Protein AF-A0AAV9KL40-F1 (afdb_monomer_lite)

InterPro domains:
  IPR026960 Reverse transcriptase zinc-binding domain [PF13966] (6-91)

Organism: NCBI:txid50273

Secondary structure (DSSP, 8-state):
-------HHHHHHHHT------TTHHHHTT--S-HHHHHHHHHHHTT-S--HHHHHHTTSS-S--B-TTTSSSB--HHIIIIISHHHHHHHHHHHHHTT-------HHHH--

pLDDT: mean 85.93, std 8.63, range [44.41, 96.44]

Foldseek 3Di:
DDDPPDDPVVVVVVVVPDDDDFQCCVLQPPDPDDPVVSVQVVCLLVVNDDQPVVVCVVPNNDPDQADPQQSPDGDDSFQNQAVPPVNQVVQVVVCVVVVHPDGDDGPVVVRD

Sequence (112 aa):
METDEFSINAMYKKLRGEYIKVPWRRMTCNNQGSPKWIFALYLVINRRLYTINRLARWGGITNDTLCPLCMEANETYQHLFFTCIFSRMLWQKFLNWLSINRASNGWTEELT

Structure (mmCIF, N/CA/C/O backbone):
data_AF-A0AAV9KL40-F1
#
_entry.id   AF-A0AAV9KL40-F1
#
loop_
_atom_site.group_PDB
_atom_site.id
_atom_site.type_symbol
_atom_site.label_atom_id
_atom_site.label_alt_id
_atom_site.label_comp_id
_atom_site.label_asym_id
_atom_site.label_entity_id
_atom_site.label_seq_id
_atom_site.pdbx_PDB_ins_code
_atom_site.Cartn_x
_atom_site.Cartn_y
_atom_site.Cartn_z
_atom_site.occupancy
_atom_site.B_iso_or_equiv
_atom_site.auth_seq_id
_atom_site.auth_comp_id
_atom_site.auth_asym_id
_atom_site.auth_atom_id
_atom_site.pdbx_PDB_model_num
ATOM 1 N N . MET A 1 1 ? -39.441 -7.121 39.078 1.00 44.41 1 MET A N 1
ATOM 2 C CA . MET A 1 1 ? -39.376 -7.263 37.610 1.00 44.41 1 MET A CA 1
ATOM 3 C C . MET A 1 1 ? -38.257 -6.357 37.142 1.00 44.41 1 MET A C 1
ATOM 5 O O . MET A 1 1 ? -38.453 -5.149 37.121 1.00 44.41 1 MET A O 1
ATOM 9 N N . GLU A 1 2 ? -37.068 -6.908 36.907 1.00 51.72 2 GLU A N 1
ATOM 10 C CA . GLU A 1 2 ? -35.970 -6.148 36.302 1.00 51.72 2 GLU A CA 1
ATOM 11 C C . GLU A 1 2 ? -36.347 -5.852 34.852 1.00 51.72 2 GLU A C 1
ATOM 13 O O . GLU A 1 2 ? -36.719 -6.753 34.099 1.00 51.72 2 GLU A O 1
ATOM 18 N N . THR A 1 3 ? -36.346 -4.574 34.490 1.00 55.75 3 THR A N 1
ATOM 19 C CA . THR A 1 3 ? -36.466 -4.170 33.095 1.00 55.75 3 THR A CA 1
ATOM 20 C C . THR A 1 3 ? -35.083 -4.336 32.490 1.00 55.75 3 THR A C 1
ATOM 22 O O . THR A 1 3 ? -34.149 -3.640 32.873 1.00 55.75 3 THR A O 1
ATOM 25 N N . ASP A 1 4 ? -34.937 -5.319 31.604 1.00 70.62 4 ASP A N 1
ATOM 26 C CA . ASP A 1 4 ? -33.707 -5.489 30.838 1.00 70.62 4 ASP A CA 1
ATOM 27 C C . ASP A 1 4 ? -33.581 -4.252 29.937 1.00 70.62 4 ASP A C 1
ATOM 29 O O . ASP A 1 4 ? -34.374 -4.047 29.010 1.00 70.62 4 ASP A O 1
ATOM 33 N N . GLU A 1 5 ? -32.689 -3.335 30.311 1.00 80.25 5 GLU A N 1
ATOM 34 C CA . GLU A 1 5 ? -32.600 -2.015 29.698 1.00 80.25 5 GLU A CA 1
ATOM 35 C C . GLU A 1 5 ? -32.139 -2.177 28.245 1.00 80.25 5 GLU A C 1
ATOM 3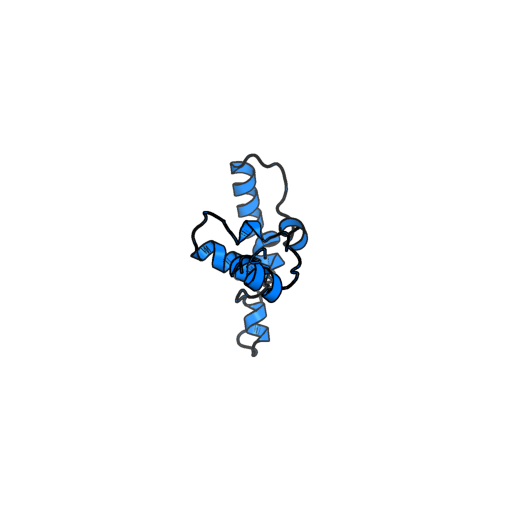7 O O . GLU A 1 5 ? -31.004 -2.565 27.947 1.00 80.25 5 GLU A O 1
ATOM 42 N N . PHE A 1 6 ? -33.050 -1.923 27.306 1.00 84.75 6 PHE A N 1
ATOM 43 C CA . PHE A 1 6 ? -32.771 -2.124 25.894 1.00 84.75 6 PHE A CA 1
ATOM 44 C C . PHE A 1 6 ? -31.677 -1.162 25.414 1.00 84.75 6 PHE A C 1
ATOM 46 O O . PHE A 1 6 ? -31.885 0.043 25.267 1.00 84.75 6 PHE A O 1
ATOM 53 N N . SER A 1 7 ? -30.502 -1.711 25.101 1.00 90.38 7 SER A N 1
ATOM 54 C CA . SER A 1 7 ? -29.390 -0.941 24.550 1.00 90.38 7 SER A CA 1
ATOM 55 C C . SER A 1 7 ? -29.354 -1.019 23.025 1.00 90.38 7 SER A C 1
ATOM 57 O O . SER A 1 7 ? -28.987 -2.040 22.435 1.00 90.38 7 SER A O 1
ATOM 59 N N . ILE A 1 8 ? -29.611 0.118 22.374 1.00 91.12 8 ILE A N 1
ATOM 60 C CA . ILE A 1 8 ? -29.441 0.289 20.922 1.00 91.12 8 ILE A CA 1
ATOM 61 C C . ILE A 1 8 ? -28.014 -0.104 20.486 1.00 91.12 8 ILE A C 1
ATOM 63 O O . ILE A 1 8 ? -27.823 -0.757 19.460 1.00 91.12 8 ILE A O 1
ATOM 67 N N . ASN A 1 9 ? -26.995 0.219 21.291 1.00 88.94 9 ASN A N 1
ATOM 68 C CA . ASN A 1 9 ? -25.601 -0.142 21.011 1.00 88.94 9 ASN A CA 1
ATOM 69 C C . ASN A 1 9 ? -25.395 -1.669 21.001 1.00 88.94 9 ASN A C 1
ATOM 71 O O . ASN A 1 9 ? -24.717 -2.197 20.116 1.00 88.94 9 ASN A O 1
ATOM 75 N N . ALA A 1 10 ? -26.012 -2.392 21.942 1.00 87.81 10 ALA A N 1
ATOM 76 C CA . ALA A 1 10 ? -25.962 -3.853 21.977 1.00 87.81 10 ALA A CA 1
ATOM 77 C C . ALA A 1 10 ? -26.663 -4.477 20.757 1.00 87.81 10 ALA A C 1
ATOM 79 O O . ALA A 1 10 ? -26.104 -5.384 20.134 1.00 87.81 10 ALA A O 1
ATOM 80 N N . MET A 1 11 ? -27.824 -3.945 20.355 1.00 92.12 11 MET A N 1
ATOM 81 C CA . MET A 1 11 ? -28.527 -4.374 19.140 1.00 92.12 11 MET A CA 1
ATOM 82 C C . MET A 1 11 ? -27.667 -4.171 17.884 1.00 92.12 11 MET A C 1
ATOM 84 O O . MET A 1 11 ? -27.472 -5.117 17.126 1.00 92.12 11 MET A O 1
ATOM 88 N N . TYR A 1 12 ? -27.086 -2.984 17.674 1.00 91.50 12 TYR A N 1
ATOM 89 C CA . TYR A 1 12 ? -26.235 -2.723 16.502 1.00 91.50 12 TYR A CA 1
ATOM 90 C C . TYR A 1 12 ? -24.947 -3.549 16.487 1.00 91.50 12 TYR A C 1
ATOM 92 O O . TYR A 1 12 ? -24.449 -3.894 15.415 1.00 91.50 12 TYR A O 1
ATOM 100 N N . LYS A 1 13 ? -24.371 -3.869 17.653 1.00 87.69 13 LYS A N 1
ATOM 101 C CA . LYS A 1 13 ? -23.238 -4.802 17.735 1.00 87.69 13 LYS A CA 1
ATOM 102 C C . LYS A 1 13 ? -23.649 -6.210 17.301 1.00 87.69 13 LYS A C 1
ATOM 104 O O . LYS A 1 13 ? -22.912 -6.807 16.527 1.00 87.69 13 LYS A O 1
ATOM 109 N N . LYS A 1 14 ? -24.824 -6.695 17.723 1.00 88.69 14 LYS A N 1
ATOM 110 C CA . LYS A 1 14 ? -25.368 -7.987 17.271 1.00 88.69 14 LYS A CA 1
ATOM 111 C C . LYS A 1 14 ? -25.690 -7.986 15.773 1.00 88.69 14 LYS A C 1
ATOM 113 O O . LYS A 1 14 ? -25.279 -8.905 15.077 1.00 88.69 14 LYS A O 1
ATOM 118 N N . LEU A 1 15 ? -26.353 -6.944 15.262 1.00 92.75 15 LEU A N 1
ATOM 119 C CA . LEU A 1 15 ? -26.707 -6.823 13.839 1.00 92.75 15 LEU A CA 1
ATOM 120 C C . LEU A 1 15 ? -25.490 -6.734 12.916 1.00 92.75 15 LEU A C 1
ATOM 122 O O . LEU A 1 15 ? -25.541 -7.227 11.795 1.00 92.75 15 LEU A O 1
ATOM 126 N N . ARG A 1 16 ? -24.394 -6.113 13.369 1.00 86.19 16 ARG A N 1
ATOM 127 C CA . ARG A 1 16 ? -23.142 -6.072 12.597 1.00 86.19 16 ARG A CA 1
ATOM 128 C C . ARG A 1 16 ? -22.482 -7.441 12.434 1.00 86.19 16 ARG A C 1
ATOM 130 O O . ARG A 1 16 ? -21.657 -7.580 11.536 1.00 86.19 16 ARG A O 1
ATOM 137 N N . GLY A 1 17 ? -22.825 -8.412 13.281 1.00 86.94 17 GLY A N 1
ATOM 138 C CA . GLY A 1 17 ? -22.195 -9.725 13.308 1.00 86.94 17 GLY A CA 1
ATOM 139 C C . GLY A 1 17 ? -20.736 -9.692 13.771 1.00 86.94 17 GLY A C 1
ATOM 140 O O . GLY A 1 17 ? -20.195 -8.659 14.185 1.00 86.94 17 GLY A O 1
ATOM 141 N N . GLU A 1 18 ? -20.093 -10.854 13.699 1.00 82.69 18 GLU A N 1
ATOM 142 C CA . GLU A 1 18 ? -18.656 -10.982 13.918 1.00 82.69 18 GLU A CA 1
ATOM 143 C C . GLU A 1 18 ? -17.900 -10.626 12.638 1.00 82.69 18 GLU A C 1
ATOM 145 O O . GLU A 1 18 ? -18.225 -11.092 11.548 1.00 82.69 18 GLU A O 1
ATOM 150 N N . TYR A 1 19 ? -16.874 -9.790 12.767 1.00 80.19 19 TYR A N 1
ATOM 151 C CA . TYR A 1 19 ? -15.998 -9.428 11.662 1.00 80.19 19 TYR A CA 1
ATOM 152 C C . TYR A 1 19 ? -14.552 -9.724 12.028 1.00 80.19 19 TYR A C 1
ATOM 154 O O . TYR A 1 19 ? -14.096 -9.476 13.149 1.00 80.19 19 TYR A O 1
ATOM 162 N N . ILE A 1 20 ? -13.806 -10.209 11.041 1.00 83.00 20 ILE A N 1
ATOM 163 C CA . ILE A 1 20 ? -12.374 -10.427 11.184 1.00 83.00 20 ILE A CA 1
ATOM 164 C C . ILE A 1 20 ? -11.706 -9.054 11.261 1.00 83.00 20 ILE A C 1
ATOM 166 O O . ILE A 1 20 ? -11.859 -8.207 10.376 1.00 83.00 20 ILE A O 1
ATOM 170 N N . LYS A 1 21 ? -10.965 -8.811 12.344 1.00 84.50 21 LYS A N 1
ATOM 171 C CA . LYS A 1 21 ? -10.147 -7.604 12.468 1.00 84.50 21 LYS A CA 1
ATOM 172 C C . LYS A 1 21 ? -8.998 -7.705 11.472 1.00 84.50 21 LYS A C 1
ATOM 174 O O . LYS A 1 21 ? -8.065 -8.471 11.679 1.00 84.50 21 LYS A O 1
ATOM 179 N N . VAL A 1 22 ? -9.075 -6.923 10.402 1.00 88.12 22 VAL A N 1
ATOM 180 C CA . VAL A 1 22 ? -7.991 -6.826 9.421 1.00 88.12 22 VAL A CA 1
ATOM 181 C C . VAL A 1 22 ? -6.760 -6.145 10.043 1.00 88.12 22 VAL A C 1
ATOM 183 O O . VAL A 1 22 ? -6.936 -5.161 10.775 1.00 88.12 22 VAL A O 1
ATOM 186 N N . PRO A 1 23 ? -5.527 -6.610 9.769 1.00 87.94 23 PRO A N 1
ATOM 187 C CA . PRO A 1 23 ? -4.339 -6.091 10.457 1.00 87.94 23 PRO A CA 1
ATOM 188 C C . PRO A 1 23 ? -4.049 -4.621 10.114 1.00 87.94 23 PRO A C 1
ATOM 190 O O . PRO A 1 23 ? -3.781 -3.793 10.985 1.00 87.94 23 PRO A O 1
ATOM 193 N N . TRP A 1 24 ? -4.299 -4.233 8.863 1.00 88.38 24 TRP A N 1
ATOM 194 C CA . TRP A 1 24 ? -4.159 -2.864 8.361 1.00 88.38 24 TRP A CA 1
ATOM 195 C C . TRP A 1 24 ? -5.233 -1.872 8.855 1.00 88.38 24 TRP A C 1
ATOM 197 O O . TRP A 1 24 ? -5.223 -0.701 8.464 1.00 88.38 24 TRP A O 1
ATOM 207 N N . ARG A 1 25 ? -6.167 -2.276 9.735 1.00 88.88 25 ARG A N 1
ATOM 208 C CA . ARG A 1 25 ? -7.255 -1.404 10.232 1.00 88.88 25 ARG A CA 1
ATOM 209 C C . ARG A 1 25 ? -6.732 -0.092 10.812 1.00 88.88 25 ARG A C 1
ATOM 211 O O . ARG A 1 25 ? -7.324 0.950 10.562 1.00 88.88 25 ARG A O 1
ATOM 218 N N . ARG A 1 26 ? -5.638 -0.125 11.579 1.00 87.12 26 ARG A N 1
ATOM 219 C CA . ARG A 1 26 ? -5.059 1.078 12.213 1.00 87.12 26 ARG A CA 1
ATOM 220 C C . ARG A 1 26 ? -4.468 2.065 11.206 1.00 87.12 26 ARG A C 1
ATOM 222 O O . ARG A 1 26 ? -4.380 3.248 11.503 1.00 87.12 26 ARG A O 1
ATOM 229 N N . MET A 1 27 ? -4.088 1.595 10.018 1.00 87.56 27 MET A N 1
ATOM 230 C CA . MET A 1 27 ? -3.539 2.456 8.970 1.00 87.56 27 MET A CA 1
ATOM 231 C C . MET A 1 27 ? -4.618 3.316 8.306 1.00 87.56 27 MET A C 1
ATOM 233 O O . MET A 1 27 ? -4.312 4.371 7.758 1.00 87.56 27 MET A O 1
ATOM 237 N N . THR A 1 28 ? -5.881 2.883 8.359 1.00 89.06 28 THR A N 1
ATOM 238 C CA . THR A 1 28 ? -7.006 3.560 7.697 1.00 89.06 28 THR A CA 1
ATOM 239 C C . THR A 1 28 ? -7.986 4.171 8.695 1.00 89.06 28 THR A C 1
ATOM 241 O O . THR A 1 28 ? -8.383 5.323 8.554 1.00 89.06 28 THR A O 1
ATOM 244 N N . CYS A 1 29 ? -8.361 3.432 9.738 1.00 87.00 29 CYS A N 1
ATOM 245 C CA . CYS A 1 29 ? -9.236 3.910 10.798 1.00 87.00 29 CYS A CA 1
ATOM 246 C C . CYS A 1 29 ? -8.429 4.602 11.898 1.00 87.00 29 CYS A C 1
ATOM 248 O O . CYS A 1 29 ? -7.451 4.042 12.387 1.00 87.00 29 CYS A O 1
ATOM 250 N N . ASN A 1 30 ? -8.910 5.759 12.365 1.00 85.56 30 ASN A N 1
ATOM 251 C CA . ASN A 1 30 ? -8.277 6.532 13.442 1.00 85.56 30 ASN A CA 1
ATOM 252 C C . ASN A 1 30 ? -6.835 6.986 13.123 1.00 85.56 30 ASN A C 1
ATOM 254 O O . ASN A 1 30 ? -6.038 7.219 14.029 1.00 85.56 30 ASN A O 1
ATOM 258 N N . ASN A 1 31 ? -6.501 7.098 11.834 1.00 89.31 31 ASN A N 1
ATOM 259 C CA . ASN A 1 31 ? -5.254 7.691 11.369 1.00 89.31 31 ASN A CA 1
ATOM 260 C C . ASN A 1 31 ? -5.425 9.222 11.308 1.00 89.31 31 ASN A C 1
ATOM 262 O O . ASN A 1 31 ? -6.424 9.707 10.783 1.00 89.31 31 ASN A O 1
ATOM 266 N N . GLN A 1 32 ? -4.466 9.968 11.860 1.00 92.25 32 GLN A N 1
ATOM 267 C CA . GLN A 1 32 ? -4.468 11.440 11.890 1.00 92.25 32 GLN A CA 1
ATOM 268 C C . GLN A 1 32 ? -3.933 12.083 10.596 1.00 92.25 32 GLN A C 1
ATOM 270 O O . GLN A 1 32 ? -3.849 13.304 10.496 1.00 92.25 32 GLN A O 1
ATOM 275 N N . GLY A 1 33 ? -3.549 11.279 9.602 1.00 90.12 33 GLY A N 1
ATOM 276 C CA . GLY A 1 33 ? -3.147 11.759 8.284 1.00 90.12 33 GLY A CA 1
ATOM 277 C C . GLY A 1 33 ? -4.282 12.463 7.535 1.00 90.12 33 GLY A C 1
ATOM 278 O O . GLY A 1 33 ? -5.457 12.364 7.885 1.00 90.12 33 GLY A O 1
ATOM 279 N N . SER A 1 34 ? -3.942 13.168 6.452 1.00 94.69 34 SER A N 1
ATOM 280 C CA . SER A 1 34 ? -4.966 13.816 5.622 1.00 94.69 34 SER A CA 1
ATOM 281 C C . SER A 1 34 ? -5.968 12.780 5.084 1.00 94.69 34 SER A C 1
ATOM 283 O O . SER A 1 34 ? -5.538 11.745 4.555 1.00 94.69 34 SER A O 1
ATOM 285 N N . PRO A 1 35 ? -7.286 13.068 5.115 1.00 92.88 35 PRO A N 1
ATOM 286 C CA . PRO A 1 35 ? -8.318 12.169 4.600 1.00 92.88 35 PRO A CA 1
ATOM 287 C C . PRO A 1 35 ? -8.067 11.708 3.162 1.00 92.88 35 PRO A C 1
ATOM 289 O O . PRO A 1 35 ? -8.331 10.556 2.826 1.00 92.88 35 PRO A O 1
ATOM 292 N N . LYS A 1 36 ? -7.491 12.578 2.320 1.00 93.69 36 LYS A N 1
ATOM 293 C CA . LYS A 1 36 ? -7.138 12.252 0.931 1.00 93.69 36 LYS A CA 1
ATOM 294 C C . LYS A 1 36 ? -6.115 11.114 0.853 1.00 93.69 36 LYS A C 1
ATOM 296 O O . LYS A 1 36 ? -6.282 10.197 0.052 1.00 93.69 36 LYS A O 1
ATOM 301 N N . TRP A 1 37 ? -5.077 11.155 1.688 1.00 91.69 37 TRP A N 1
ATOM 302 C CA . TRP A 1 37 ? -4.033 10.125 1.720 1.00 91.69 37 TRP A CA 1
ATOM 303 C C . TRP A 1 37 ? -4.549 8.823 2.324 1.00 91.69 37 TRP A C 1
ATOM 305 O O . TRP A 1 37 ? -4.262 7.754 1.795 1.00 91.69 37 TRP A O 1
ATOM 315 N N . ILE A 1 38 ? -5.366 8.911 3.376 1.00 93.44 38 ILE A N 1
ATOM 316 C CA . ILE A 1 38 ? -6.004 7.744 3.997 1.00 93.44 38 ILE A CA 1
ATOM 317 C C . ILE A 1 38 ? -6.926 7.038 2.998 1.00 93.44 38 ILE A C 1
ATOM 319 O O . ILE A 1 38 ? -6.897 5.814 2.887 1.00 93.44 38 ILE A O 1
ATOM 323 N N . PHE A 1 39 ? -7.714 7.797 2.234 1.00 92.12 39 PHE A N 1
ATOM 324 C CA . PHE A 1 39 ? -8.580 7.239 1.200 1.00 92.12 39 PHE A CA 1
ATOM 325 C C . PHE A 1 39 ? -7.776 6.583 0.072 1.00 92.12 39 PHE A C 1
ATOM 327 O O . PHE A 1 39 ? -8.082 5.461 -0.329 1.00 92.12 39 PHE A O 1
ATOM 334 N N . ALA A 1 40 ? -6.710 7.236 -0.400 1.00 91.12 40 ALA A N 1
ATOM 335 C CA . ALA A 1 40 ? -5.812 6.648 -1.390 1.00 91.12 40 ALA A CA 1
ATOM 336 C C . ALA A 1 40 ? -5.185 5.339 -0.877 1.00 91.12 40 ALA A C 1
ATOM 338 O O . ALA A 1 40 ? -5.218 4.335 -1.585 1.00 91.12 40 ALA A O 1
ATOM 339 N N . LEU A 1 41 ? -4.700 5.321 0.369 1.00 90.50 41 LEU A N 1
ATOM 340 C CA . LEU A 1 41 ? -4.165 4.128 1.027 1.00 90.50 41 LEU A CA 1
ATOM 341 C C . LEU A 1 41 ? -5.219 3.018 1.142 1.00 90.50 41 LEU A C 1
ATOM 343 O O . LEU A 1 41 ? -4.926 1.856 0.876 1.00 90.50 41 LEU A O 1
ATOM 347 N N . TYR A 1 42 ? -6.461 3.360 1.479 1.00 91.69 42 TYR A N 1
ATOM 348 C CA . TYR A 1 42 ? -7.557 2.396 1.528 1.00 91.69 42 TYR A CA 1
ATOM 349 C C . TYR A 1 42 ? -7.820 1.756 0.156 1.00 91.69 42 TYR A C 1
ATOM 351 O O . TYR A 1 42 ? -7.981 0.537 0.063 1.00 91.69 42 TYR A O 1
ATOM 359 N N . LEU A 1 43 ? -7.822 2.545 -0.923 1.00 91.56 43 LEU A N 1
ATOM 360 C CA . LEU A 1 43 ? -7.951 2.011 -2.283 1.00 91.56 43 LEU A CA 1
ATOM 361 C C . LEU A 1 43 ? -6.780 1.097 -2.642 1.00 91.56 43 LEU A C 1
ATOM 363 O O . LEU A 1 43 ? -6.990 0.021 -3.191 1.00 91.56 43 LEU A O 1
ATOM 367 N N . VAL A 1 44 ? -5.568 1.520 -2.309 1.00 89.31 44 VAL A N 1
ATOM 368 C CA . VAL A 1 44 ? -4.307 0.793 -2.475 1.00 89.31 44 VAL A CA 1
ATOM 369 C C . VAL A 1 44 ? -4.395 -0.585 -1.805 1.00 89.31 44 VAL A C 1
ATOM 371 O O . VAL A 1 44 ? -4.362 -1.597 -2.505 1.00 89.31 44 VAL A O 1
ATOM 374 N N . ILE A 1 45 ? -4.692 -0.637 -0.504 1.00 88.88 45 ILE A N 1
ATOM 375 C CA . ILE A 1 45 ? -4.853 -1.873 0.283 1.00 88.88 45 ILE A CA 1
ATOM 376 C C . ILE A 1 45 ? -5.873 -2.830 -0.346 1.00 88.88 45 ILE A C 1
ATOM 378 O O . ILE A 1 45 ? -5.641 -4.035 -0.434 1.00 88.88 45 ILE A O 1
ATOM 382 N N . ASN A 1 46 ? -6.996 -2.298 -0.831 1.00 88.25 46 ASN A N 1
ATOM 383 C CA . ASN A 1 46 ? -8.055 -3.091 -1.456 1.00 88.25 46 ASN A CA 1
ATOM 384 C C . ASN A 1 46 ? -7.779 -3.428 -2.933 1.00 88.25 46 ASN A C 1
ATOM 386 O O . ASN A 1 46 ? -8.657 -3.971 -3.604 1.00 88.25 46 ASN A O 1
ATOM 390 N N . ARG A 1 47 ? -6.592 -3.096 -3.465 1.00 85.94 47 ARG A N 1
ATOM 391 C CA . ARG A 1 47 ? -6.207 -3.252 -4.883 1.00 85.94 47 ARG A CA 1
ATOM 392 C C . ARG A 1 47 ? -7.180 -2.553 -5.841 1.00 85.94 47 ARG A C 1
ATOM 394 O O . ARG A 1 47 ? -7.432 -3.004 -6.958 1.00 85.94 47 ARG A O 1
ATOM 401 N N . ARG A 1 48 ? -7.743 -1.438 -5.377 1.00 86.69 48 ARG A N 1
ATOM 402 C CA . ARG A 1 48 ? -8.739 -0.609 -6.060 1.00 86.69 48 ARG A CA 1
ATOM 403 C C . ARG A 1 48 ? -8.184 0.711 -6.598 1.00 86.69 48 ARG A C 1
ATOM 405 O O . ARG A 1 48 ? -8.965 1.497 -7.132 1.00 86.69 48 ARG A O 1
ATOM 412 N N . LEU A 1 49 ? -6.875 0.946 -6.523 1.00 85.88 49 LEU A N 1
ATOM 413 C CA . LEU A 1 49 ? -6.245 2.081 -7.201 1.00 85.88 49 LEU A CA 1
ATOM 414 C C . LEU A 1 49 ? -6.328 1.912 -8.734 1.00 85.88 49 LEU A C 1
ATOM 416 O O . LEU A 1 49 ? -6.305 0.786 -9.243 1.00 85.88 49 LEU A O 1
ATOM 420 N N . TYR A 1 50 ? -6.468 3.018 -9.465 1.00 80.06 50 TYR A N 1
ATOM 421 C CA . TYR A 1 50 ? -6.429 3.038 -10.929 1.00 80.06 50 TYR A CA 1
ATOM 422 C C . TYR A 1 50 ? -4.975 3.072 -11.410 1.00 80.06 50 TYR A C 1
ATOM 424 O O . TYR A 1 50 ? -4.409 4.141 -11.601 1.00 80.06 50 TYR A O 1
ATOM 432 N N . THR A 1 51 ? -4.366 1.897 -11.556 1.00 81.00 51 THR A N 1
ATOM 433 C CA . THR A 1 51 ? -3.051 1.728 -12.193 1.00 81.00 51 THR A CA 1
ATOM 434 C C . THR A 1 51 ? -3.206 1.523 -13.700 1.00 81.00 51 THR A C 1
ATOM 436 O O . THR A 1 51 ? -4.252 1.029 -14.140 1.00 81.00 51 THR A O 1
ATOM 439 N N . ILE A 1 52 ? -2.173 1.827 -14.497 1.00 78.62 52 ILE A N 1
ATOM 440 C CA . ILE A 1 52 ? -2.210 1.634 -15.962 1.00 78.62 52 ILE A CA 1
ATOM 441 C C . ILE A 1 52 ? -2.541 0.179 -16.318 1.00 78.62 52 ILE A C 1
ATOM 443 O O . ILE A 1 52 ? -3.410 -0.085 -17.143 1.00 78.62 52 ILE A O 1
ATOM 447 N N . ASN A 1 53 ? -1.960 -0.789 -15.610 1.00 75.25 53 ASN A N 1
ATOM 448 C CA . ASN A 1 53 ? -2.270 -2.210 -15.802 1.00 75.25 53 ASN A CA 1
ATOM 449 C C . ASN A 1 53 ? -3.754 -2.539 -15.562 1.00 75.25 53 ASN A C 1
ATOM 451 O O . ASN A 1 53 ? -4.352 -3.341 -16.280 1.00 75.25 53 ASN A O 1
ATOM 455 N N . ARG A 1 54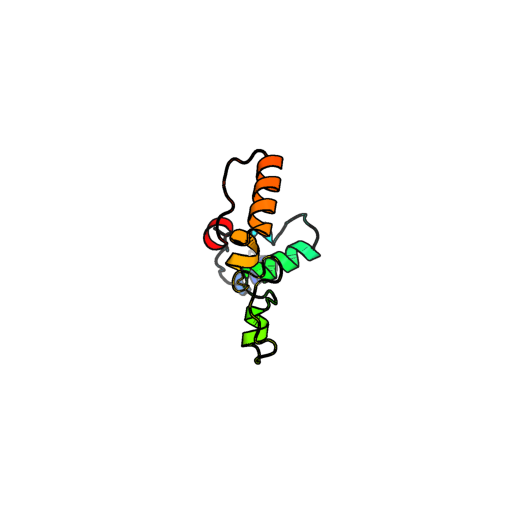 ? -4.399 -1.880 -14.594 1.00 76.44 54 ARG A N 1
ATOM 456 C CA . ARG A 1 54 ? -5.833 -2.068 -14.367 1.00 76.44 54 ARG A CA 1
ATOM 457 C C . ARG A 1 54 ? -6.679 -1.403 -15.452 1.00 76.44 54 ARG A C 1
ATOM 459 O O . ARG A 1 54 ? -7.694 -1.983 -15.830 1.00 76.44 54 ARG A O 1
ATOM 466 N N . LEU A 1 55 ? -6.261 -0.243 -15.961 1.00 78.69 55 LEU A N 1
ATOM 467 C CA . LEU A 1 55 ? -6.907 0.434 -17.092 1.00 78.69 55 LEU A CA 1
ATOM 468 C C . LEU A 1 55 ? -6.811 -0.398 -18.378 1.00 78.69 55 LEU A C 1
ATOM 470 O O . LEU A 1 55 ? -7.821 -0.583 -19.054 1.00 78.69 55 LEU A O 1
ATOM 474 N N . ALA A 1 56 ? -5.648 -0.993 -18.655 1.00 79.00 56 ALA A N 1
ATOM 475 C CA . ALA A 1 56 ? -5.459 -1.927 -19.764 1.00 79.00 56 ALA A CA 1
ATOM 476 C C . ALA A 1 56 ? -6.446 -3.108 -19.678 1.00 79.00 56 ALA A C 1
ATOM 478 O O . ALA A 1 56 ? -7.106 -3.456 -20.656 1.00 79.00 56 ALA A O 1
ATOM 479 N N . ARG A 1 57 ? -6.646 -3.673 -18.478 1.00 78.12 57 ARG A N 1
ATOM 480 C CA . ARG A 1 57 ? -7.599 -4.777 -18.249 1.00 78.12 57 ARG A CA 1
ATOM 481 C C . ARG A 1 57 ? -9.074 -4.376 -18.312 1.00 78.12 57 ARG A C 1
ATOM 483 O O . ARG A 1 57 ? -9.911 -5.245 -18.531 1.00 78.12 57 ARG A O 1
ATOM 490 N N . TRP A 1 58 ? -9.408 -3.110 -18.075 1.00 76.44 58 TRP A N 1
ATOM 491 C CA . TRP A 1 58 ? -10.795 -2.629 -18.037 1.00 76.44 58 TRP A CA 1
ATOM 492 C C . TRP A 1 58 ? -11.412 -2.381 -19.421 1.00 76.44 58 TRP A C 1
ATOM 494 O O . TRP A 1 58 ? -12.605 -2.106 -19.502 1.00 76.44 58 TRP A O 1
ATOM 504 N N . GLY A 1 59 ? -10.637 -2.523 -20.500 1.00 69.94 59 GLY A N 1
ATOM 505 C CA . GLY A 1 59 ? -11.163 -2.428 -21.864 1.00 69.94 59 GLY A CA 1
ATOM 506 C C . GLY A 1 59 ? -10.123 -2.162 -22.951 1.00 69.94 59 GLY A C 1
ATOM 507 O O . GLY A 1 59 ? -10.488 -1.617 -23.984 1.00 69.94 59 GLY A O 1
ATOM 508 N N . GLY A 1 60 ? -8.838 -2.469 -22.726 1.00 69.00 60 GLY A N 1
ATOM 509 C CA . GLY A 1 60 ? -7.776 -2.171 -23.696 1.00 69.00 60 GLY A CA 1
ATOM 510 C C . GLY A 1 60 ? -7.510 -0.674 -23.866 1.00 69.00 60 GLY A C 1
ATOM 511 O O . GLY A 1 60 ? -7.047 -0.250 -24.918 1.00 69.00 60 GLY A O 1
ATOM 512 N N . ILE A 1 61 ? -7.819 0.132 -22.840 1.00 69.56 61 ILE A N 1
ATOM 513 C CA . ILE A 1 61 ? -7.681 1.599 -22.872 1.00 69.56 61 ILE A CA 1
ATOM 514 C C . ILE A 1 61 ? -6.230 2.005 -23.173 1.00 69.56 61 ILE A C 1
ATOM 516 O O . ILE A 1 61 ? -5.994 3.026 -23.815 1.00 69.56 61 ILE A O 1
ATOM 520 N N . THR A 1 62 ? -5.259 1.196 -22.740 1.00 70.00 62 THR A N 1
ATOM 521 C CA . THR A 1 62 ? -3.844 1.360 -23.078 1.00 70.00 62 THR A CA 1
ATOM 522 C C . THR A 1 62 ? -3.221 -0.003 -23.378 1.00 70.00 62 THR A C 1
ATOM 524 O O . THR A 1 62 ? -3.485 -0.983 -22.680 1.00 70.00 62 THR A O 1
ATOM 527 N N . ASN A 1 63 ? -2.382 -0.060 -24.415 1.00 67.38 63 ASN A N 1
ATOM 528 C CA . ASN A 1 63 ? -1.524 -1.220 -24.695 1.00 67.38 63 ASN A CA 1
ATOM 529 C C . ASN A 1 63 ? -0.166 -1.096 -24.000 1.00 67.38 63 ASN A C 1
ATOM 531 O O . ASN A 1 63 ? 0.507 -2.096 -23.769 1.00 67.38 63 ASN A O 1
ATOM 535 N N . ASP A 1 64 ? 0.226 0.134 -23.669 1.00 76.69 64 ASP A N 1
ATOM 536 C CA . ASP A 1 64 ? 1.418 0.387 -22.885 1.00 76.69 64 ASP A CA 1
ATOM 537 C C . ASP A 1 64 ? 1.092 0.164 -21.408 1.00 76.69 64 ASP A C 1
ATOM 539 O O . ASP A 1 64 ? 0.217 0.825 -20.839 1.00 76.69 64 ASP A O 1
ATOM 543 N N . THR A 1 65 ? 1.750 -0.831 -20.823 1.00 83.00 65 THR A N 1
ATOM 544 C CA . THR A 1 65 ? 1.642 -1.175 -19.406 1.00 83.00 65 THR A CA 1
ATOM 545 C C . THR A 1 65 ? 2.890 -0.799 -18.631 1.00 83.00 65 THR A C 1
ATOM 547 O O . THR A 1 65 ? 2.984 -1.182 -17.466 1.00 83.00 65 THR A O 1
ATOM 550 N N . LEU A 1 66 ? 3.848 -0.095 -19.240 1.00 88.38 66 LEU A N 1
ATOM 551 C CA . LEU A 1 66 ? 5.070 0.328 -18.573 1.00 88.38 66 LEU A CA 1
ATOM 552 C C . LEU A 1 66 ? 4.773 1.277 -17.410 1.00 88.38 66 LEU A C 1
ATOM 554 O O . LEU A 1 66 ? 3.840 2.076 -17.422 1.00 88.38 66 LEU A O 1
ATOM 558 N N . CYS A 1 67 ? 5.585 1.159 -16.365 1.00 88.69 67 CYS A N 1
ATOM 559 C CA . CYS A 1 67 ? 5.548 2.040 -15.213 1.00 88.69 67 CYS A CA 1
ATOM 560 C C . CYS A 1 67 ? 5.914 3.465 -15.648 1.00 88.69 67 CYS A C 1
ATOM 562 O O . CYS A 1 67 ? 7.026 3.663 -16.135 1.00 88.69 67 CYS A O 1
ATOM 564 N N . PRO A 1 68 ? 5.066 4.477 -15.394 1.00 86.94 68 PRO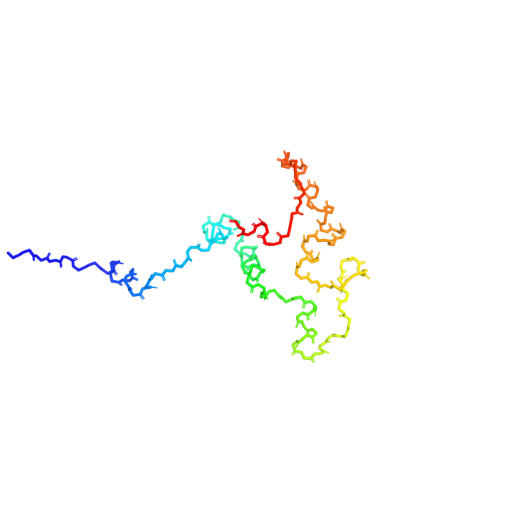 A N 1
ATOM 565 C CA . PRO A 1 68 ? 5.303 5.845 -15.859 1.00 86.94 68 PRO A CA 1
ATOM 566 C C . PRO A 1 68 ? 6.480 6.527 -15.149 1.00 86.94 68 PRO A C 1
ATOM 568 O O . PRO A 1 68 ? 6.905 7.606 -15.548 1.00 86.94 68 PRO A O 1
ATOM 571 N N . LEU A 1 69 ? 6.987 5.924 -14.069 1.00 89.50 69 LEU A N 1
ATOM 572 C CA . LEU A 1 69 ? 8.133 6.434 -13.324 1.00 89.50 69 LEU A CA 1
ATOM 573 C C . LEU A 1 69 ? 9.448 5.944 -13.932 1.00 89.50 69 LEU A C 1
ATOM 575 O O . LEU A 1 69 ? 10.296 6.760 -14.266 1.00 89.50 69 LEU A O 1
ATOM 579 N N . CYS A 1 70 ? 9.631 4.625 -14.059 1.00 90.25 70 CYS A N 1
ATOM 580 C CA . CYS A 1 70 ? 10.896 4.054 -14.529 1.00 90.25 70 CYS A CA 1
ATOM 581 C C . CYS A 1 70 ? 10.920 3.688 -16.011 1.00 90.25 70 CYS A C 1
ATOM 583 O O . CYS A 1 70 ? 12.007 3.547 -16.546 1.00 90.25 70 CYS A O 1
ATOM 585 N N . MET A 1 71 ? 9.769 3.507 -16.664 1.00 89.00 71 MET A N 1
ATOM 586 C CA . MET A 1 71 ? 9.645 3.072 -18.065 1.00 89.00 71 MET A CA 1
ATOM 587 C C . MET A 1 71 ? 10.362 1.745 -18.405 1.00 89.00 71 MET A C 1
ATOM 589 O O . MET A 1 71 ? 10.514 1.407 -19.572 1.00 89.00 71 MET A O 1
ATOM 593 N N . GLU A 1 72 ? 10.778 0.968 -17.401 1.00 87.62 72 GLU A N 1
ATOM 594 C CA . GLU A 1 72 ? 11.588 -0.252 -17.578 1.00 87.62 72 GLU A CA 1
ATOM 595 C C . GLU A 1 72 ? 10.811 -1.550 -17.321 1.00 87.62 72 GLU A C 1
ATOM 597 O O . GLU A 1 72 ? 11.187 -2.616 -17.802 1.00 87.62 72 GLU A O 1
ATOM 602 N N . ALA A 1 73 ? 9.736 -1.489 -16.536 1.00 87.88 73 ALA A N 1
ATOM 603 C CA . ALA A 1 73 ? 8.944 -2.655 -16.164 1.00 87.88 73 ALA A CA 1
ATOM 604 C C . ALA A 1 73 ? 7.459 -2.306 -16.123 1.00 87.88 73 ALA A C 1
ATOM 606 O O . ALA A 1 73 ? 7.090 -1.144 -15.964 1.00 87.88 73 ALA A O 1
ATOM 607 N N . ASN A 1 74 ? 6.600 -3.321 -16.215 1.00 85.56 74 ASN A N 1
ATOM 608 C CA . ASN A 1 74 ? 5.159 -3.111 -16.167 1.00 85.56 74 ASN A CA 1
ATOM 609 C C . ASN A 1 74 ? 4.703 -2.525 -14.823 1.00 85.56 74 ASN A C 1
ATOM 611 O O . ASN A 1 74 ? 5.096 -2.991 -13.748 1.00 85.56 74 ASN A O 1
ATOM 615 N N . GLU A 1 75 ? 3.807 -1.542 -14.883 1.00 85.31 75 GLU A N 1
ATOM 616 C CA . GLU A 1 75 ? 3.167 -0.955 -13.721 1.00 85.31 75 GLU A CA 1
ATOM 617 C C . GLU A 1 75 ? 2.323 -2.017 -13.019 1.00 85.31 75 GLU A C 1
ATOM 619 O O . GLU A 1 75 ? 1.249 -2.419 -13.461 1.00 85.31 75 GLU A O 1
ATOM 624 N N . THR A 1 76 ? 2.801 -2.486 -11.879 1.00 85.06 76 THR A N 1
ATOM 625 C CA . THR A 1 76 ? 2.006 -3.292 -10.958 1.00 85.06 76 THR A CA 1
ATOM 626 C C . THR A 1 76 ? 1.912 -2.563 -9.636 1.00 85.06 76 THR A C 1
ATOM 628 O O . THR A 1 76 ? 2.750 -1.730 -9.307 1.00 85.06 76 THR A O 1
ATOM 631 N N . TYR A 1 77 ? 0.904 -2.901 -8.843 1.00 85.06 77 TYR A N 1
ATOM 632 C CA . TYR A 1 77 ? 0.739 -2.357 -7.499 1.00 85.06 77 TYR A CA 1
ATOM 633 C C . TYR A 1 77 ? 1.987 -2.555 -6.615 1.00 85.06 77 TYR A C 1
ATOM 635 O O . TYR A 1 77 ? 2.393 -1.659 -5.882 1.00 85.06 77 TYR A O 1
ATOM 643 N N . GLN A 1 78 ? 2.639 -3.712 -6.729 1.00 87.50 78 GLN A N 1
ATOM 644 C CA . GLN A 1 78 ? 3.898 -3.992 -6.042 1.00 87.50 78 GLN A CA 1
ATOM 645 C C . GLN A 1 78 ? 5.048 -3.155 -6.617 1.00 87.50 78 GLN A C 1
ATOM 647 O O . GLN A 1 78 ? 5.852 -2.595 -5.871 1.00 87.50 78 GLN A O 1
ATOM 652 N N . HIS A 1 79 ? 5.114 -3.041 -7.946 1.00 89.50 79 HIS A N 1
ATOM 653 C CA . HIS A 1 79 ? 6.182 -2.307 -8.604 1.00 89.50 79 HIS A CA 1
ATOM 654 C C . HIS A 1 79 ? 6.124 -0.812 -8.322 1.00 89.50 79 HIS A C 1
ATOM 656 O O . HIS A 1 79 ? 7.112 -0.244 -7.868 1.00 89.50 79 HIS A O 1
ATOM 662 N N . LEU A 1 80 ? 4.958 -0.198 -8.507 1.00 89.88 80 LEU A N 1
ATOM 663 C CA . LEU A 1 80 ? 4.746 1.232 -8.330 1.00 89.88 80 LEU A CA 1
ATOM 664 C C . LEU A 1 80 ? 5.164 1.712 -6.936 1.00 89.88 80 LEU A C 1
ATOM 666 O O . LEU A 1 80 ? 5.756 2.779 -6.819 1.00 89.88 80 LEU A O 1
ATOM 670 N N . PHE A 1 81 ? 4.900 0.931 -5.887 1.00 89.44 81 PHE A N 1
ATOM 671 C CA . PHE A 1 81 ? 5.167 1.358 -4.514 1.00 89.44 81 PHE A CA 1
ATOM 672 C C . PHE A 1 81 ? 6.475 0.831 -3.927 1.00 89.44 81 PHE A C 1
ATOM 674 O O . PHE A 1 81 ? 7.025 1.514 -3.072 1.00 89.44 81 PHE A O 1
ATOM 681 N N . PHE A 1 82 ? 7.005 -0.317 -4.365 1.00 90.81 82 PHE A N 1
ATOM 682 C CA . PHE A 1 82 ? 8.141 -0.946 -3.675 1.00 90.81 82 PHE A CA 1
ATOM 683 C C . PHE A 1 82 ? 9.316 -1.331 -4.559 1.00 90.81 82 PHE A C 1
ATOM 685 O O . PHE A 1 82 ? 10.451 -1.119 -4.148 1.00 90.81 82 PHE A O 1
ATOM 692 N N . THR A 1 83 ? 9.095 -1.902 -5.746 1.00 90.88 83 THR A N 1
ATOM 693 C CA . THR A 1 83 ? 10.225 -2.401 -6.555 1.00 90.88 83 THR A CA 1
ATOM 694 C C . THR A 1 83 ? 10.723 -1.397 -7.592 1.00 90.88 83 THR A C 1
ATOM 696 O O . THR A 1 83 ? 11.844 -1.548 -8.069 1.00 90.88 83 THR A O 1
ATOM 699 N N . CYS A 1 84 ? 9.926 -0.383 -7.947 1.00 93.25 84 CYS A N 1
ATOM 700 C CA . CYS A 1 84 ? 10.343 0.700 -8.836 1.00 93.25 84 CYS A CA 1
ATOM 701 C C . CYS A 1 84 ? 11.555 1.431 -8.249 1.00 93.25 84 CYS A C 1
ATOM 703 O O . CYS A 1 84 ? 11.591 1.721 -7.051 1.00 93.25 84 CYS A O 1
ATOM 705 N N . ILE A 1 85 ? 12.536 1.753 -9.095 1.00 93.06 85 ILE A N 1
ATOM 706 C CA . ILE A 1 85 ? 13.790 2.410 -8.696 1.00 93.06 85 ILE A CA 1
ATOM 707 C C . ILE A 1 85 ? 13.497 3.726 -7.965 1.00 93.06 85 ILE A C 1
ATOM 709 O O . ILE A 1 85 ? 14.018 3.955 -6.874 1.00 93.06 85 ILE A O 1
ATOM 713 N N . PHE A 1 86 ? 12.582 4.539 -8.502 1.00 92.88 86 PHE A N 1
ATOM 714 C CA . PHE A 1 86 ? 12.151 5.792 -7.876 1.00 92.88 86 PHE A CA 1
ATOM 715 C C . PHE A 1 86 ? 11.562 5.568 -6.481 1.00 92.88 86 PHE A C 1
ATOM 717 O O . PHE A 1 86 ? 11.940 6.244 -5.523 1.00 92.88 86 PHE A O 1
ATOM 724 N N . SER A 1 87 ? 10.675 4.586 -6.344 1.00 93.12 87 SER A N 1
ATOM 725 C CA . SER A 1 87 ? 10.013 4.282 -5.076 1.00 93.12 87 SER A CA 1
ATOM 726 C C . SER A 1 87 ? 10.993 3.724 -4.044 1.00 93.12 87 SER A C 1
ATOM 728 O O . SER A 1 87 ? 10.958 4.144 -2.891 1.00 93.12 87 SER A O 1
ATOM 730 N N . ARG A 1 88 ? 11.942 2.867 -4.450 1.00 91.81 88 ARG A N 1
ATOM 731 C CA . ARG A 1 88 ? 13.028 2.388 -3.573 1.00 91.81 88 ARG A CA 1
ATOM 732 C C . ARG A 1 88 ? 13.884 3.534 -3.052 1.00 91.81 88 ARG A C 1
ATOM 734 O O . ARG A 1 88 ? 14.180 3.572 -1.861 1.00 91.81 88 ARG A O 1
ATOM 741 N N . MET A 1 89 ? 14.257 4.474 -3.920 1.00 93.12 89 MET A N 1
ATOM 742 C CA . MET A 1 89 ? 15.037 5.646 -3.518 1.00 93.12 89 MET A CA 1
ATOM 743 C C . MET A 1 89 ? 14.271 6.521 -2.521 1.00 93.12 89 MET A C 1
ATOM 745 O O . MET A 1 89 ? 14.857 7.006 -1.553 1.00 93.12 89 MET A O 1
ATOM 749 N N . LEU A 1 90 ? 12.963 6.710 -2.727 1.00 94.25 90 LEU A N 1
ATOM 750 C CA . LEU A 1 90 ? 12.112 7.431 -1.780 1.00 94.25 90 LEU A CA 1
ATOM 751 C C . LEU A 1 90 ? 12.044 6.713 -0.432 1.00 94.25 90 LEU A C 1
ATOM 753 O O . LEU A 1 90 ? 12.274 7.344 0.597 1.00 94.25 90 LEU A O 1
ATOM 757 N N . TRP A 1 91 ? 11.804 5.401 -0.424 1.00 94.19 91 TRP A N 1
ATOM 758 C CA . TRP A 1 91 ? 11.768 4.621 0.811 1.00 94.19 91 TRP A CA 1
ATOM 759 C C . TRP A 1 91 ? 13.079 4.678 1.576 1.00 94.19 91 TRP A C 1
ATOM 761 O O . TRP A 1 91 ? 13.056 4.926 2.775 1.00 94.19 91 TRP A O 1
ATOM 771 N N . GLN A 1 92 ? 14.217 4.523 0.901 1.00 92.88 92 GLN A N 1
ATOM 772 C CA . GLN A 1 92 ? 15.525 4.657 1.542 1.00 92.88 92 GLN A CA 1
ATOM 773 C C . GLN A 1 92 ? 15.694 6.033 2.191 1.00 92.88 92 GLN A C 1
ATOM 775 O O . GLN A 1 92 ? 16.114 6.117 3.340 1.00 92.88 92 GLN A O 1
ATOM 780 N N . LYS A 1 93 ? 15.311 7.114 1.500 1.00 94.62 93 LYS A N 1
ATOM 781 C CA . LYS A 1 93 ? 15.367 8.469 2.068 1.00 94.62 93 LYS A CA 1
ATOM 782 C C . LYS A 1 93 ? 14.471 8.617 3.298 1.00 94.62 93 LYS A C 1
ATOM 784 O O . LYS A 1 93 ? 14.931 9.141 4.308 1.00 94.62 93 LYS A O 1
ATOM 789 N N . PHE A 1 94 ? 13.226 8.144 3.238 1.00 94.25 94 PHE A N 1
ATOM 790 C CA . PHE A 1 94 ? 12.296 8.231 4.367 1.00 94.25 94 PHE A CA 1
ATOM 791 C C . PHE A 1 94 ? 12.729 7.372 5.557 1.00 94.25 94 PHE A C 1
ATOM 793 O O . PHE A 1 94 ? 12.672 7.833 6.692 1.00 94.25 94 PHE A O 1
ATOM 800 N N . LEU A 1 95 ? 13.191 6.146 5.315 1.00 93.81 95 LEU A N 1
ATOM 801 C CA . LEU A 1 95 ? 13.644 5.238 6.369 1.00 93.81 95 LEU A CA 1
ATOM 802 C C . LEU A 1 95 ? 14.916 5.758 7.039 1.00 93.81 95 LEU A C 1
ATOM 804 O O . LEU A 1 95 ? 14.991 5.754 8.265 1.00 93.81 95 LEU A O 1
ATOM 808 N N . ASN A 1 96 ? 15.852 6.309 6.262 1.00 94.75 96 ASN A N 1
ATOM 809 C CA . ASN A 1 96 ? 17.030 6.983 6.806 1.00 94.75 96 ASN A CA 1
ATOM 810 C C . ASN A 1 96 ? 16.644 8.213 7.635 1.00 94.75 96 ASN A C 1
ATOM 812 O O . ASN A 1 96 ? 17.202 8.421 8.707 1.00 94.75 96 ASN A O 1
ATOM 816 N N . TRP A 1 97 ? 15.674 9.008 7.173 1.00 96.44 97 TRP A N 1
ATOM 817 C CA . TRP A 1 97 ? 15.191 10.175 7.916 1.00 96.44 97 TRP A CA 1
ATOM 818 C C . TRP A 1 97 ? 14.540 9.796 9.253 1.00 96.44 97 TRP A C 1
ATOM 820 O O . TRP A 1 97 ? 14.682 10.517 10.237 1.00 96.44 97 TRP A O 1
ATOM 830 N N . LEU A 1 98 ? 13.871 8.644 9.303 1.00 95.12 98 LEU A N 1
ATOM 831 C CA . LEU A 1 98 ? 13.260 8.091 10.512 1.00 95.12 98 LEU A CA 1
ATOM 832 C C . LEU A 1 98 ? 14.226 7.234 11.350 1.00 95.12 98 LEU A C 1
ATOM 834 O O . LEU A 1 98 ? 13.806 6.667 12.358 1.00 95.12 98 LEU A O 1
ATOM 838 N N . SER A 1 99 ? 15.498 7.116 10.950 1.00 95.38 99 SER A N 1
ATOM 839 C CA . SER A 1 99 ? 16.504 6.256 11.592 1.00 95.38 99 SER A CA 1
ATOM 840 C C . SER A 1 99 ? 16.088 4.780 11.694 1.00 95.38 99 SER A C 1
ATOM 842 O O . SER A 1 99 ? 16.447 4.081 12.642 1.00 95.38 99 SER A O 1
ATOM 844 N N . ILE A 1 100 ? 15.330 4.282 10.715 1.00 93.50 100 ILE A N 1
ATOM 845 C CA . ILE A 1 100 ? 14.886 2.887 10.648 1.00 93.50 100 ILE A CA 1
ATOM 846 C C . ILE A 1 100 ? 15.806 2.121 9.697 1.00 93.50 100 ILE A C 1
ATOM 848 O O . ILE A 1 100 ? 15.796 2.347 8.489 1.00 93.50 100 ILE A O 1
ATOM 852 N N . ASN A 1 101 ? 16.553 1.153 10.227 1.00 88.88 101 ASN A N 1
ATOM 853 C CA . ASN A 1 101 ? 17.448 0.312 9.434 1.00 88.88 101 ASN A CA 1
ATOM 854 C C . ASN A 1 101 ? 16.726 -0.948 8.921 1.00 88.88 101 ASN A C 1
ATOM 856 O O . ASN A 1 101 ? 16.928 -2.053 9.424 1.00 88.88 101 ASN A O 1
ATOM 860 N N . ARG A 1 102 ? 15.822 -0.763 7.951 1.00 89.12 102 ARG A N 1
ATOM 861 C CA . ARG A 1 102 ? 15.171 -1.853 7.202 1.00 89.12 102 ARG A CA 1
ATOM 862 C C . ARG A 1 102 ? 14.976 -1.454 5.743 1.00 89.12 102 ARG A C 1
ATOM 864 O O . ARG A 1 102 ? 15.006 -0.273 5.420 1.00 89.12 102 ARG A O 1
ATOM 871 N N . ALA A 1 103 ? 14.752 -2.425 4.865 1.00 86.25 103 ALA A N 1
ATOM 872 C CA . ALA A 1 103 ? 14.256 -2.152 3.518 1.00 86.25 103 ALA A CA 1
ATOM 873 C C . ALA A 1 103 ? 12.722 -2.078 3.525 1.00 86.25 103 ALA A C 1
ATOM 875 O O . ALA A 1 103 ? 12.072 -2.696 4.368 1.00 86.25 103 ALA A O 1
ATOM 876 N N . SER A 1 104 ? 12.143 -1.335 2.579 1.00 85.00 104 SER A N 1
ATOM 877 C CA . SER A 1 104 ? 10.707 -1.414 2.307 1.00 85.00 104 SER A CA 1
ATOM 878 C C . SER A 1 104 ? 10.385 -2.776 1.695 1.00 85.00 104 SER A C 1
ATOM 880 O O . SER A 1 104 ? 10.930 -3.105 0.635 1.00 85.00 104 SER A O 1
ATOM 882 N N . ASN A 1 105 ? 9.517 -3.546 2.346 1.00 86.19 105 ASN A N 1
ATOM 883 C CA . ASN A 1 105 ? 9.072 -4.841 1.841 1.00 86.19 105 ASN A CA 1
ATOM 884 C C . ASN A 1 105 ? 7.797 -4.690 1.006 1.00 86.19 105 ASN A C 1
ATOM 886 O O . ASN A 1 105 ? 7.346 -3.582 0.736 1.00 86.19 105 ASN A O 1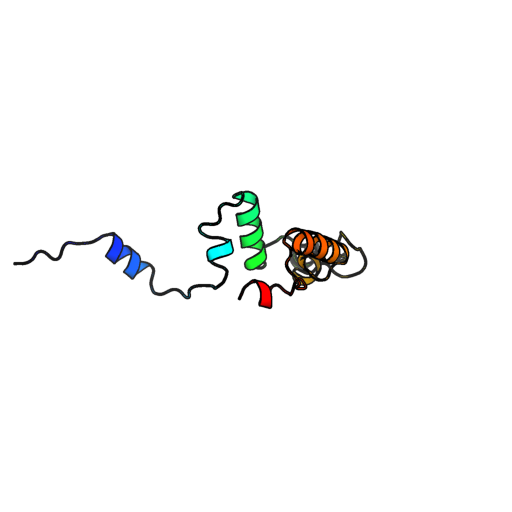
ATOM 890 N N . GLY A 1 106 ? 7.239 -5.800 0.533 1.00 86.50 106 GLY A N 1
ATOM 891 C CA . GLY A 1 106 ? 6.010 -5.783 -0.231 1.00 86.50 106 GLY A CA 1
ATOM 892 C C . GLY A 1 106 ? 4.773 -5.469 0.590 1.00 86.50 106 GLY A C 1
ATOM 893 O O . GLY A 1 106 ? 4.770 -5.452 1.819 1.00 86.50 106 GLY A O 1
ATOM 894 N N . TRP A 1 107 ? 3.664 -5.281 -0.122 1.00 85.00 107 TRP A N 1
ATOM 895 C CA . TRP A 1 107 ? 2.375 -5.032 0.520 1.00 85.00 107 TRP A CA 1
ATOM 896 C C . TRP A 1 107 ? 1.928 -6.169 1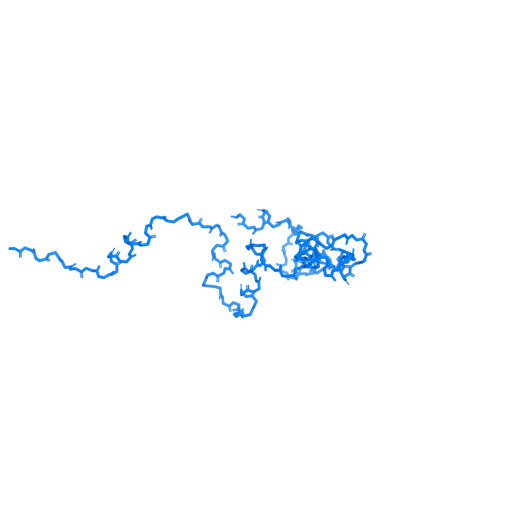.438 1.00 85.00 107 TRP A C 1
ATOM 898 O O . TRP A 1 107 ? 1.179 -5.921 2.373 1.00 85.00 107 TRP A O 1
ATOM 908 N N . THR A 1 108 ? 2.348 -7.406 1.179 1.00 83.81 108 THR A N 1
ATOM 909 C CA . THR A 1 108 ? 2.038 -8.556 2.034 1.00 83.81 108 THR A CA 1
ATOM 910 C C . THR A 1 108 ? 2.688 -8.441 3.403 1.00 83.81 108 THR A C 1
ATOM 912 O O . THR A 1 108 ? 2.025 -8.729 4.391 1.00 83.81 108 THR A O 1
ATOM 915 N N . GLU A 1 109 ? 3.934 -7.975 3.465 1.00 85.00 109 GLU A N 1
ATOM 916 C CA . GLU A 1 109 ? 4.680 -7.845 4.718 1.00 85.00 109 GLU A CA 1
ATOM 917 C C . GLU A 1 109 ? 4.358 -6.537 5.451 1.00 85.00 109 GLU A C 1
ATOM 919 O O . GLU A 1 109 ? 4.387 -6.492 6.677 1.00 85.00 109 GLU A O 1
ATOM 924 N N . GLU A 1 110 ? 4.040 -5.464 4.723 1.00 85.69 110 GLU A N 1
ATOM 925 C CA . GLU A 1 110 ? 3.715 -4.169 5.336 1.00 85.69 110 GLU A CA 1
ATOM 926 C C . GLU A 1 110 ? 2.254 -4.077 5.822 1.00 85.69 110 GLU A C 1
ATOM 928 O O . GLU A 1 110 ? 1.936 -3.184 6.602 1.00 85.69 110 GLU A O 1
ATOM 933 N N . LEU A 1 111 ? 1.347 -4.956 5.368 1.00 83.19 111 LEU A N 1
ATOM 934 C CA . LEU A 1 111 ? -0.075 -4.949 5.769 1.00 83.19 111 LEU A CA 1
ATOM 935 C C . LEU A 1 111 ? -0.458 -6.018 6.801 1.00 83.19 111 LEU A C 1
ATOM 937 O O . LEU A 1 111 ? -1.635 -6.069 7.180 1.00 83.19 111 LEU A O 1
ATOM 941 N N . THR A 1 112 ? 0.490 -6.861 7.212 1.00 75.25 112 THR A N 1
ATOM 942 C CA . THR A 1 112 ? 0.379 -7.787 8.354 1.00 75.25 112 THR A CA 1
ATOM 943 C C . THR A 1 112 ? 0.580 -7.076 9.681 1.00 75.25 112 THR A C 1
ATOM 945 O O . THR A 1 112 ? -0.197 -7.382 10.611 1.00 75.25 112 THR A O 1
#

Radius of gyration: 20.46 Å; chains: 1; bounding box: 57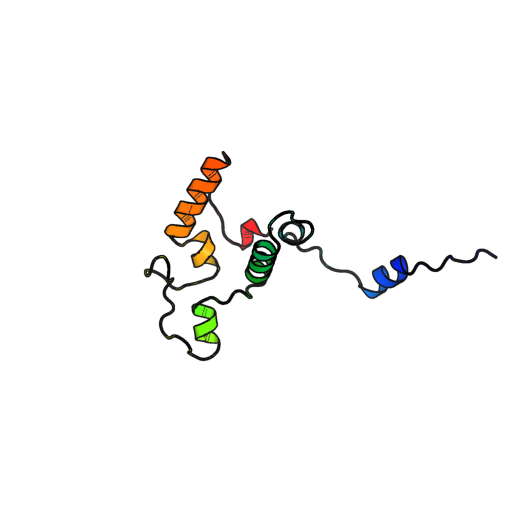×25×62 Å